Protein AF-A0A084JX73-F1 (afdb_monomer)

Solvent-accessible surface area (backbone atoms only — not comparable to full-atom values): 3913 Å² total; per-residue (Å²): 130,62,70,68,59,56,55,53,53,54,52,52,50,20,53,51,21,13,52,53,26,18,52,51,22,49,75,26,65,43,62,31,67,62,34,18,54,43,3,41,78,39,26,69,63,36,47,56,56,58,68,75,52,76,60,55,85,80,78,77,90,76,75,77,77,79,81,82,124

Secondary structure (DSSP, 8-state):
--HHHHHHHHHHHHHHHHHHHHHHHHHTTS-HHHHHHHHHHSHHHHHHHHHTPPP-PPP-TT-------

Radius of gyration: 18.71 Å; Cα contacts (8 Å, |Δi|>4): 75; chains: 1; bounding box: 45×21×64 Å

Foldseek 3Di:
DDPVVVVVVLQVQL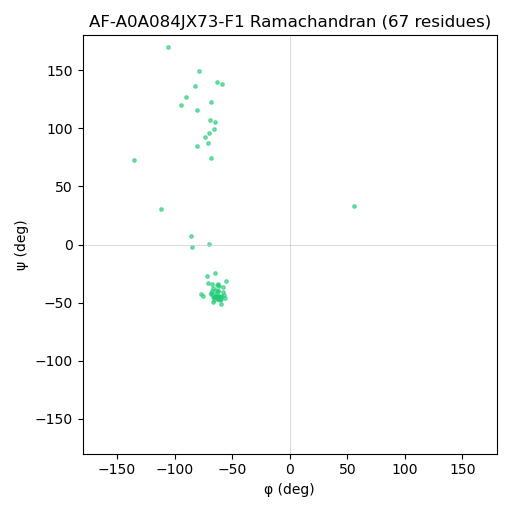QVLLVVQLVLCVVLVHHSNVLSVVCNVPSVVSVVVSVPDHRDDDDDPPPPPPPPD

Structure (mmCIF, N/CA/C/O backbone):
data_AF-A0A084JX73-F1
#
_entry.id   AF-A0A084JX73-F1
#
loop_
_atom_site.group_PDB
_atom_site.id
_atom_site.type_symbol
_atom_site.label_atom_id
_atom_site.label_alt_id
_atom_site.label_comp_id
_atom_site.label_asym_id
_atom_site.label_entity_id
_atom_site.label_seq_id
_atom_site.pdbx_PDB_ins_code
_atom_site.Cartn_x
_atom_site.Cartn_y
_atom_site.Cartn_z
_atom_site.occupancy
_atom_site.B_iso_or_equiv
_atom_site.auth_seq_id
_atom_site.auth_comp_id
_atom_site.auth_asym_id
_atom_site.auth_atom_id
_atom_site.pdbx_PDB_model_num
ATOM 1 N N . MET A 1 1 ? 18.704 3.207 -20.176 1.00 62.72 1 MET A N 1
ATOM 2 C CA . MET A 1 1 ? 17.815 2.418 -19.302 1.00 62.72 1 MET A CA 1
ATOM 3 C C . MET A 1 1 ? 16.598 2.100 -20.139 1.00 62.72 1 MET A C 1
ATOM 5 O O . MET A 1 1 ? 15.929 3.040 -20.546 1.00 62.72 1 MET A O 1
ATOM 9 N N . ASP A 1 2 ? 16.404 0.835 -20.501 1.00 85.19 2 ASP A N 1
ATOM 10 C CA . ASP A 1 2 ? 15.342 0.430 -21.426 1.00 85.19 2 ASP A CA 1
ATOM 11 C C . ASP A 1 2 ? 13.963 0.819 -20.888 1.00 85.19 2 ASP A C 1
ATOM 13 O O . ASP A 1 2 ? 13.678 0.643 -19.701 1.00 85.19 2 ASP A O 1
ATOM 17 N N . GLU A 1 3 ? 13.091 1.329 -21.756 1.00 84.19 3 GLU A N 1
ATOM 18 C CA . GLU A 1 3 ? 11.743 1.779 -21.380 1.00 84.19 3 GLU A CA 1
ATOM 19 C C . GLU A 1 3 ? 10.930 0.673 -20.682 1.00 84.19 3 GLU A C 1
ATOM 21 O O . GLU A 1 3 ? 10.170 0.943 -19.751 1.00 84.19 3 GLU A O 1
ATOM 26 N N . GLY A 1 4 ? 11.168 -0.594 -21.043 1.00 88.75 4 GLY A N 1
ATOM 27 C CA . GLY A 1 4 ? 10.545 -1.752 -20.396 1.00 88.75 4 GLY A CA 1
ATOM 28 C C . GLY A 1 4 ? 10.897 -1.898 -18.910 1.00 88.75 4 GLY A C 1
ATOM 29 O O . GLY A 1 4 ? 10.044 -2.280 -18.110 1.00 88.75 4 GLY A O 1
ATOM 30 N N . ILE A 1 5 ? 12.117 -1.534 -18.505 1.00 91.75 5 ILE A N 1
ATOM 31 C CA . ILE A 1 5 ? 12.555 -1.607 -17.102 1.00 91.75 5 ILE A CA 1
ATOM 32 C C . ILE A 1 5 ? 11.783 -0.591 -16.252 1.00 91.75 5 ILE A C 1
ATOM 34 O O . ILE A 1 5 ? 11.358 -0.905 -15.140 1.00 91.75 5 ILE A O 1
ATOM 38 N N . ILE A 1 6 ? 11.543 0.608 -16.789 1.00 90.31 6 ILE A N 1
ATOM 39 C CA . ILE A 1 6 ? 10.801 1.670 -16.097 1.00 90.31 6 ILE A CA 1
ATOM 40 C C . ILE A 1 6 ? 9.363 1.220 -15.814 1.00 90.31 6 ILE A C 1
ATOM 42 O O . ILE A 1 6 ? 8.873 1.387 -14.696 1.00 90.31 6 ILE A O 1
ATOM 46 N N . VAL A 1 7 ? 8.702 0.601 -16.795 1.00 90.12 7 VAL A N 1
ATOM 47 C CA . VAL A 1 7 ? 7.327 0.094 -16.656 1.00 90.12 7 VAL A CA 1
ATOM 48 C C . VAL A 1 7 ? 7.244 -0.997 -15.587 1.00 90.12 7 VAL A C 1
ATOM 50 O O . VAL A 1 7 ? 6.351 -0.963 -14.738 1.00 90.12 7 VAL A O 1
ATOM 53 N N . ILE A 1 8 ? 8.198 -1.932 -15.575 1.00 93.25 8 ILE A N 1
ATOM 54 C CA . ILE A 1 8 ? 8.252 -3.007 -14.576 1.00 93.25 8 ILE A CA 1
ATOM 55 C C . ILE A 1 8 ? 8.431 -2.429 -13.168 1.00 93.25 8 ILE A C 1
ATOM 57 O O . ILE A 1 8 ? 7.693 -2.801 -12.256 1.00 93.25 8 ILE A O 1
ATOM 61 N N . ILE A 1 9 ? 9.355 -1.480 -12.989 1.00 92.56 9 ILE A N 1
ATOM 62 C CA . ILE A 1 9 ? 9.594 -0.830 -11.692 1.00 92.56 9 ILE A CA 1
ATOM 63 C C . ILE A 1 9 ? 8.328 -0.120 -11.195 1.00 92.56 9 ILE A C 1
ATOM 65 O O . ILE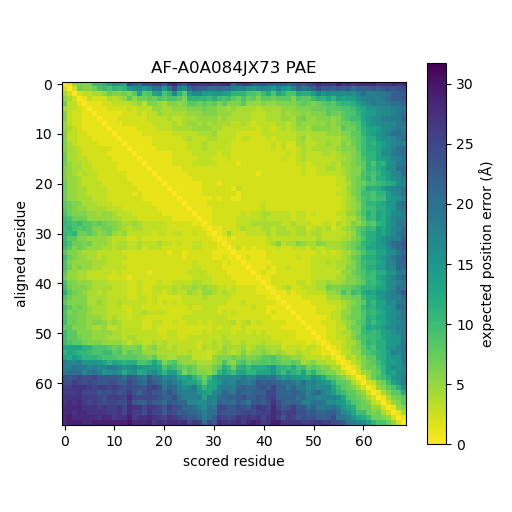 A 1 9 ? 7.954 -0.265 -10.030 1.00 92.56 9 ILE A O 1
ATOM 69 N N . GLN A 1 10 ? 7.633 0.612 -12.071 1.00 90.12 10 GLN A N 1
ATOM 70 C CA . GLN A 1 10 ? 6.384 1.285 -11.709 1.00 90.12 10 GLN A CA 1
ATOM 71 C C . GLN A 1 10 ? 5.295 0.296 -11.285 1.00 90.12 10 GLN A C 1
ATOM 73 O O . GLN A 1 10 ? 4.558 0.555 -10.331 1.00 90.12 10 GLN A O 1
ATOM 78 N N . LEU A 1 11 ? 5.195 -0.843 -11.966 1.00 93.06 11 LEU A N 1
ATOM 79 C CA . LEU A 1 11 ? 4.198 -1.864 -11.669 1.00 93.06 11 LEU A CA 1
ATOM 80 C C . LEU A 1 11 ? 4.473 -2.544 -10.321 1.00 93.06 11 LEU A C 1
ATOM 82 O O . LEU A 1 11 ? 3.560 -2.692 -9.506 1.00 93.06 11 LEU A O 1
ATOM 86 N N . VAL A 1 12 ? 5.740 -2.864 -10.041 1.00 94.88 12 VAL A N 1
ATOM 87 C CA . VAL A 1 12 ? 6.175 -3.398 -8.741 1.00 94.88 12 VAL A CA 1
ATOM 88 C C . VAL A 1 12 ? 5.848 -2.414 -7.620 1.00 94.88 12 VAL A C 1
ATOM 90 O O . VAL A 1 12 ? 5.270 -2.810 -6.610 1.00 94.88 12 VAL A O 1
ATOM 93 N N . LEU A 1 13 ? 6.134 -1.122 -7.805 1.00 93.25 13 LEU A N 1
ATOM 94 C CA . LEU A 1 13 ? 5.856 -0.099 -6.796 1.00 93.25 13 LEU A CA 1
ATOM 95 C C . LEU A 1 13 ? 4.357 0.015 -6.466 1.00 93.25 13 LEU A C 1
ATOM 97 O O . LEU A 1 13 ? 3.997 0.199 -5.303 1.00 93.25 13 LEU A O 1
ATOM 101 N N . ARG A 1 14 ? 3.469 -0.157 -7.453 1.00 93.06 14 ARG A N 1
ATOM 102 C CA . ARG A 1 14 ? 2.012 -0.190 -7.225 1.00 93.06 14 ARG A CA 1
ATOM 103 C C . ARG A 1 14 ? 1.563 -1.428 -6.460 1.00 93.06 14 ARG A C 1
ATOM 105 O O . ARG A 1 14 ? 0.735 -1.315 -5.560 1.00 93.06 14 ARG A O 1
ATOM 112 N N . ILE A 1 15 ? 2.109 -2.599 -6.790 1.00 94.94 15 ILE A N 1
ATOM 113 C CA . ILE A 1 15 ? 1.802 -3.844 -6.071 1.00 94.94 15 ILE A CA 1
ATOM 114 C C . ILE A 1 15 ? 2.254 -3.726 -4.614 1.00 94.94 15 ILE A C 1
ATOM 116 O O . ILE A 1 15 ? 1.480 -4.013 -3.702 1.00 94.94 15 ILE A O 1
ATOM 120 N N . VAL A 1 16 ? 3.476 -3.238 -4.385 1.00 94.69 16 VAL A N 1
ATOM 121 C CA . VAL A 1 16 ? 4.009 -3.010 -3.036 1.00 94.69 16 VAL A CA 1
ATOM 122 C C . VAL A 1 16 ? 3.135 -2.013 -2.276 1.00 94.69 16 VAL A C 1
ATOM 124 O O . VAL A 1 16 ? 2.733 -2.299 -1.149 1.00 94.69 16 VAL A O 1
ATOM 127 N N . GLY A 1 17 ? 2.765 -0.890 -2.897 1.00 92.81 17 GLY A N 1
ATOM 128 C CA . GLY A 1 17 ? 1.865 0.094 -2.294 1.00 92.81 17 GLY A CA 1
ATOM 129 C C . GLY A 1 17 ? 0.513 -0.501 -1.895 1.00 92.81 17 GLY A C 1
ATOM 130 O O . GLY A 1 17 ? 0.048 -0.269 -0.779 1.00 92.81 17 GLY A O 1
ATOM 131 N N . ALA A 1 18 ? -0.087 -1.327 -2.755 1.00 95.62 18 ALA A N 1
ATOM 132 C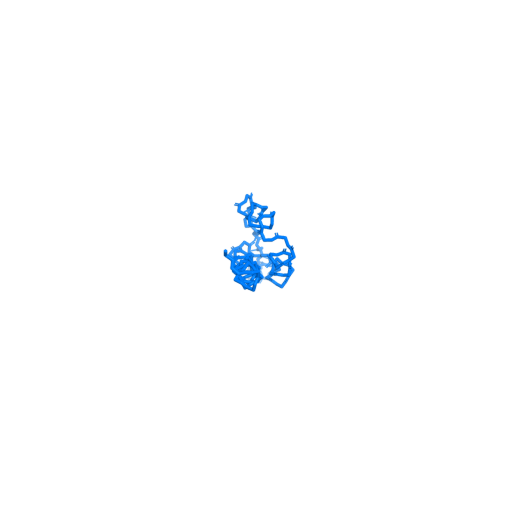 CA . ALA A 1 18 ? -1.346 -2.011 -2.472 1.00 95.62 18 ALA A CA 1
ATOM 133 C C . ALA A 1 18 ? -1.240 -2.960 -1.269 1.00 95.62 18 ALA A C 1
ATOM 135 O O . ALA A 1 18 ? -2.090 -2.937 -0.375 1.00 95.62 18 ALA A O 1
ATOM 136 N N . VAL A 1 19 ? -0.182 -3.774 -1.216 1.00 95.19 19 VAL A N 1
ATOM 137 C CA . VAL A 1 19 ? 0.043 -4.736 -0.128 1.00 95.19 19 VAL A CA 1
ATOM 138 C C . VAL A 1 19 ? 0.292 -4.014 1.195 1.00 95.19 19 VAL A C 1
ATOM 140 O O . VAL A 1 19 ? -0.355 -4.326 2.196 1.00 95.19 19 VAL A O 1
ATOM 143 N N . VAL A 1 20 ? 1.177 -3.014 1.202 1.00 94.31 20 VAL A N 1
ATOM 144 C CA . VAL A 1 20 ? 1.508 -2.237 2.405 1.00 94.3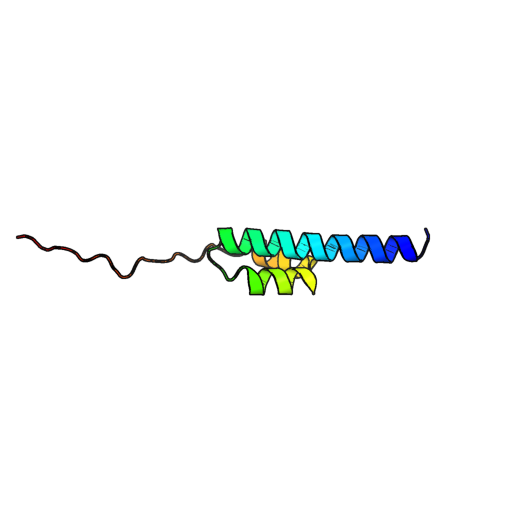1 20 VAL A CA 1
ATOM 145 C C . VAL A 1 20 ? 0.276 -1.500 2.930 1.00 94.31 20 VAL A C 1
ATOM 147 O O . VAL A 1 20 ? -0.025 -1.592 4.120 1.00 94.31 20 VAL A O 1
ATOM 150 N N . CYS A 1 21 ? -0.489 -0.832 2.060 1.00 95.25 21 CYS A N 1
ATOM 151 C CA . CYS A 1 21 ? -1.698 -0.117 2.473 1.00 95.25 21 CYS A CA 1
ATOM 152 C C . CYS A 1 21 ? -2.799 -1.072 2.960 1.00 95.25 21 CYS A C 1
ATOM 154 O O . CYS A 1 21 ? -3.473 -0.775 3.944 1.00 95.25 21 CYS A O 1
ATOM 156 N N . SER A 1 22 ? -2.962 -2.242 2.334 1.00 95.62 22 SER A N 1
ATOM 157 C CA . SER A 1 22 ? -3.920 -3.263 2.781 1.00 95.62 22 SER A CA 1
ATOM 158 C C . SER A 1 22 ? -3.569 -3.814 4.166 1.00 95.62 22 SER A C 1
ATOM 160 O O . SER A 1 22 ? -4.433 -3.899 5.040 1.00 95.62 22 SER A O 1
ATOM 162 N N . ASN A 1 23 ? -2.293 -4.128 4.405 1.00 94.94 23 ASN A N 1
ATOM 163 C CA . ASN A 1 23 ? -1.831 -4.630 5.699 1.00 94.94 23 ASN A CA 1
ATOM 164 C C . ASN A 1 23 ? -1.955 -3.565 6.790 1.00 94.94 23 ASN A C 1
ATOM 166 O O . ASN A 1 23 ? -2.519 -3.834 7.850 1.00 94.94 23 ASN A O 1
ATOM 170 N N . LYS A 1 24 ? -1.536 -2.328 6.503 1.00 93.69 24 LYS A N 1
ATOM 171 C CA . LYS A 1 24 ? -1.664 -1.219 7.451 1.00 93.69 24 LYS A CA 1
ATOM 172 C C . LYS A 1 24 ? -3.125 -0.903 7.770 1.00 93.69 24 LYS A C 1
ATOM 174 O O . LYS A 1 24 ? -3.458 -0.598 8.909 1.00 93.69 24 LYS A O 1
ATOM 179 N N 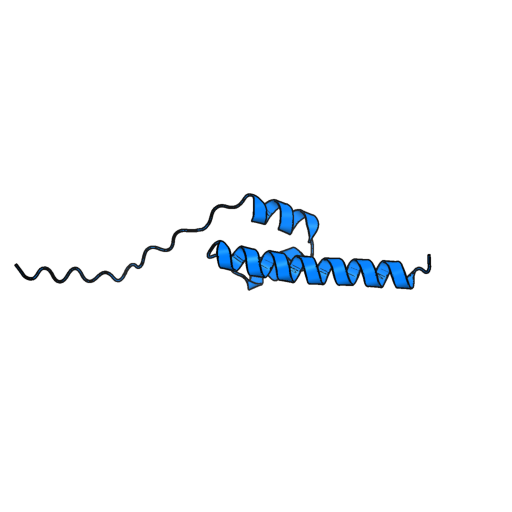. ALA A 1 25 ? -4.028 -1.039 6.802 1.00 94.06 25 ALA A N 1
ATOM 180 C CA . ALA A 1 25 ? -5.454 -0.867 7.049 1.00 94.06 25 ALA A CA 1
ATOM 181 C C . ALA A 1 25 ? -6.004 -1.912 8.020 1.00 94.06 25 ALA A C 1
ATOM 183 O O . ALA A 1 25 ? -6.806 -1.551 8.879 1.00 94.06 25 ALA A O 1
ATOM 184 N N . LYS A 1 26 ? -5.551 -3.169 7.932 1.00 92.88 26 LYS A N 1
ATOM 185 C CA . LYS A 1 26 ? -5.930 -4.218 8.892 1.00 92.88 26 LYS A CA 1
ATOM 186 C C . LYS A 1 26 ? -5.454 -3.884 10.303 1.00 92.88 26 LYS A C 1
ATOM 188 O O . LYS A 1 26 ? -6.256 -3.971 11.225 1.00 92.88 26 LYS A O 1
ATOM 193 N N . GLU A 1 27 ? -4.209 -3.427 10.459 1.00 92.06 27 GLU A N 1
ATOM 194 C CA . GLU A 1 27 ? -3.679 -2.966 11.757 1.00 92.06 27 GLU A CA 1
ATOM 195 C C . GLU A 1 27 ? -4.517 -1.826 12.350 1.00 92.06 27 GLU A C 1
ATOM 197 O O . GLU A 1 27 ? -4.739 -1.760 13.556 1.00 92.06 27 GLU A O 1
ATOM 202 N N . LEU A 1 28 ? -5.017 -0.931 11.496 1.00 92.00 28 LEU A N 1
ATOM 203 C CA . LEU A 1 28 ? -5.832 0.209 11.905 1.00 92.00 28 LEU A CA 1
ATOM 204 C C . LEU A 1 28 ? -7.333 -0.110 12.032 1.00 92.00 28 LEU A C 1
ATOM 206 O O . LEU A 1 28 ? -8.121 0.820 12.220 1.00 92.00 28 LEU A O 1
ATOM 210 N N . ASN A 1 29 ? -7.745 -1.381 11.923 1.00 91.00 29 ASN A N 1
ATOM 211 C CA . ASN A 1 29 ? -9.149 -1.821 11.901 1.00 91.00 29 ASN A CA 1
ATOM 212 C C . ASN A 1 29 ? -10.006 -1.161 10.798 1.00 91.00 29 ASN A C 1
ATOM 214 O O . ASN A 1 29 ? -11.206 -0.935 10.966 1.00 91.00 29 ASN A O 1
ATOM 218 N N . ARG A 1 30 ? -9.398 -0.853 9.648 1.00 89.38 30 ARG A N 1
ATOM 219 C CA . ARG A 1 30 ? -10.029 -0.246 8.463 1.00 89.38 30 ARG A CA 1
ATOM 220 C C . ARG A 1 30 ? -10.218 -1.268 7.335 1.00 89.38 30 ARG A C 1
ATOM 222 O O . ARG A 1 30 ? -9.690 -2.376 7.371 1.00 89.38 30 ARG A O 1
ATOM 229 N N . SER A 1 31 ? -10.965 -0.881 6.297 1.00 91.69 31 SER A N 1
ATOM 230 C CA . SER A 1 31 ? -11.207 -1.729 5.119 1.00 91.69 31 SER A CA 1
ATOM 231 C C . SER A 1 31 ? -9.918 -2.012 4.339 1.00 91.69 31 SER A C 1
ATOM 233 O O . SER A 1 31 ? -9.421 -1.157 3.605 1.00 91.69 31 SER A O 1
ATOM 235 N N . ALA A 1 32 ? -9.404 -3.236 4.465 1.00 92.94 32 ALA A N 1
ATOM 236 C CA . ALA A 1 32 ? -8.203 -3.688 3.766 1.00 92.94 32 ALA A CA 1
ATOM 237 C C . ALA A 1 32 ? -8.333 -3.585 2.236 1.00 92.94 32 ALA A C 1
ATOM 239 O O . ALA A 1 32 ? -7.403 -3.153 1.562 1.00 92.94 32 ALA A O 1
ATOM 240 N N . GLY A 1 33 ? -9.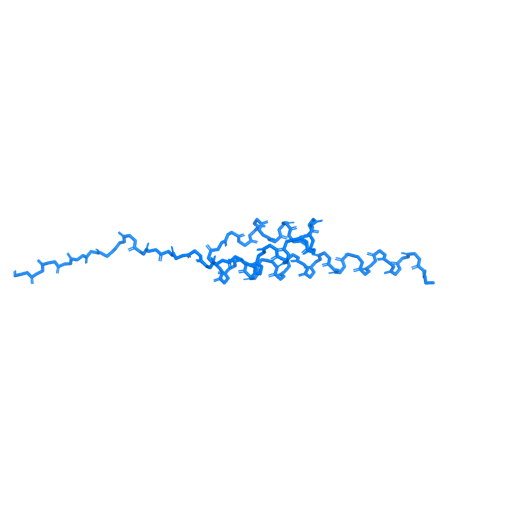507 -3.932 1.694 1.00 90.88 33 GLY A N 1
ATOM 241 C CA . GLY A 1 33 ? -9.775 -3.877 0.254 1.00 90.88 33 GLY A CA 1
ATOM 242 C C . GLY A 1 33 ? -9.758 -2.451 -0.301 1.00 90.88 33 GLY A C 1
ATOM 243 O O . GLY A 1 33 ? -9.113 -2.199 -1.316 1.00 90.88 33 GLY A O 1
ATOM 244 N N . GLY A 1 34 ? -10.399 -1.503 0.396 1.00 92.50 34 GLY A N 1
ATOM 245 C CA . GLY A 1 34 ? -10.432 -0.100 -0.032 1.00 92.50 34 GLY A CA 1
ATOM 246 C C . GLY A 1 34 ? -9.048 0.553 -0.006 1.00 92.50 34 GLY A C 1
ATOM 247 O O . GLY A 1 34 ? -8.643 1.195 -0.973 1.00 92.50 34 GLY A O 1
ATOM 248 N N . TRP A 1 35 ? -8.285 0.327 1.066 1.00 94.12 35 TRP A N 1
ATOM 249 C CA . TRP A 1 35 ? -6.920 0.846 1.184 1.00 94.12 35 TRP A CA 1
ATOM 250 C C . TRP A 1 35 ? -5.926 0.152 0.252 1.00 94.12 35 TRP A C 1
ATOM 252 O O . TRP A 1 35 ? -5.020 0.809 -0.251 1.00 94.12 35 TRP A O 1
ATOM 262 N N . GLY A 1 36 ? -6.107 -1.141 -0.032 1.00 93.75 36 GLY A N 1
ATOM 263 C CA . GLY A 1 36 ? -5.299 -1.859 -1.016 1.00 93.75 36 GLY A CA 1
ATOM 264 C C . GLY A 1 36 ? -5.500 -1.329 -2.437 1.00 93.75 36 GLY A C 1
ATOM 265 O O . GLY A 1 36 ? -4.526 -1.058 -3.135 1.00 93.75 36 GLY A O 1
ATOM 266 N N . PHE A 1 37 ? -6.750 -1.092 -2.847 1.00 94.06 37 PHE A N 1
ATOM 267 C CA . PHE A 1 37 ? -7.047 -0.474 -4.143 1.00 94.06 37 PHE A CA 1
ATOM 268 C C . PHE A 1 37 ? -6.491 0.955 -4.233 1.00 94.06 37 PHE A C 1
ATOM 270 O O . PHE A 1 37 ? -5.848 1.314 -5.220 1.00 94.06 37 PHE A O 1
ATOM 277 N N . PHE A 1 38 ? -6.661 1.756 -3.176 1.00 93.62 38 PHE A N 1
ATOM 278 C CA . PHE A 1 38 ? -6.116 3.113 -3.132 1.00 93.62 38 PHE A CA 1
ATOM 279 C C . PHE A 1 38 ? -4.578 3.123 -3.202 1.00 93.62 38 PHE A C 1
ATOM 281 O O . PHE A 1 38 ? -4.003 3.912 -3.951 1.00 93.62 38 PHE A O 1
ATOM 288 N N . GLY A 1 39 ? -3.915 2.187 -2.513 1.00 92.69 39 GLY A N 1
ATOM 289 C CA . GLY A 1 39 ? -2.466 1.973 -2.583 1.00 92.69 39 GLY A CA 1
ATOM 290 C C . GLY A 1 39 ? -1.956 1.501 -3.946 1.00 92.69 39 GLY A C 1
ATOM 291 O O . GLY A 1 39 ? -0.808 1.766 -4.284 1.00 92.69 39 GLY A O 1
ATOM 292 N N . PHE A 1 40 ? -2.793 0.858 -4.761 1.00 93.31 40 PHE A N 1
ATOM 293 C CA . PHE A 1 40 ? -2.438 0.490 -6.132 1.00 93.31 40 PHE A CA 1
ATOM 294 C C . PHE A 1 40 ? -2.499 1.687 -7.095 1.00 93.31 40 PHE A C 1
ATOM 296 O O . PHE A 1 40 ? -1.618 1.856 -7.939 1.00 93.31 40 PHE A O 1
ATOM 303 N N . ILE A 1 41 ? -3.540 2.520 -6.977 1.00 93.94 41 ILE A N 1
ATOM 304 C CA . ILE A 1 41 ? -3.761 3.680 -7.856 1.00 93.94 41 ILE A CA 1
ATOM 305 C C . ILE A 1 41 ? -2.814 4.830 -7.507 1.00 93.94 41 ILE A C 1
ATOM 307 O O . ILE A 1 41 ? -2.227 5.441 -8.400 1.00 93.94 41 ILE A O 1
ATOM 311 N N . SER A 1 42 ? -2.653 5.119 -6.215 1.00 93.69 42 SER A N 1
ATOM 312 C CA . SER A 1 42 ? -1.813 6.208 -5.723 1.00 93.69 42 SER A CA 1
ATOM 313 C C . SER A 1 42 ? -0.949 5.747 -4.541 1.00 93.69 42 SER A C 1
ATOM 315 O O . SER A 1 42 ? -1.209 6.119 -3.396 1.00 93.69 42 SER A O 1
ATOM 317 N N . PRO A 1 43 ? 0.093 4.931 -4.796 1.00 88.75 43 PRO A N 1
ATOM 318 C CA . PRO A 1 43 ? 0.897 4.299 -3.749 1.00 88.75 43 PRO A CA 1
ATOM 319 C C . PRO A 1 43 ? 1.506 5.300 -2.767 1.00 88.75 43 PRO A C 1
ATOM 321 O O . PRO A 1 43 ? 1.404 5.109 -1.559 1.00 88.75 43 PRO A O 1
ATOM 324 N N . ILE A 1 44 ? 2.093 6.394 -3.258 1.00 91.31 44 ILE A N 1
ATOM 325 C CA . ILE A 1 44 ? 2.758 7.386 -2.400 1.00 91.31 44 ILE A CA 1
ATOM 326 C C . ILE A 1 44 ? 1.744 8.106 -1.503 1.00 91.31 44 ILE A C 1
ATOM 328 O O . ILE A 1 44 ? 1.935 8.163 -0.288 1.00 91.31 44 ILE A O 1
ATOM 332 N N . LEU A 1 45 ? 0.646 8.617 -2.075 1.00 92.12 45 LEU A N 1
ATOM 333 C CA . LEU A 1 45 ? -0.370 9.334 -1.300 1.00 92.12 45 LEU A CA 1
ATOM 334 C C . LEU A 1 45 ? -1.059 8.407 -0.299 1.00 92.12 45 LEU A C 1
ATOM 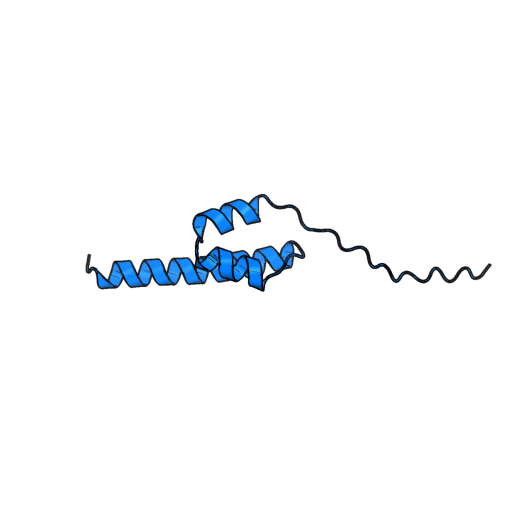336 O O . LEU A 1 45 ? -1.245 8.792 0.852 1.00 92.12 45 LEU A O 1
ATOM 340 N N . ALA A 1 46 ? -1.390 7.182 -0.709 1.00 92.69 46 ALA A N 1
ATOM 341 C CA . ALA A 1 46 ? -2.016 6.195 0.159 1.00 92.69 46 ALA A CA 1
ATOM 342 C C . ALA A 1 46 ? -1.121 5.830 1.347 1.00 92.69 46 ALA A C 1
ATOM 344 O O . ALA A 1 46 ? -1.606 5.811 2.477 1.00 92.69 46 ALA A O 1
ATOM 345 N N . MET A 1 47 ? 0.177 5.601 1.109 1.00 91.00 47 MET A N 1
ATOM 346 C CA . MET A 1 47 ? 1.142 5.279 2.161 1.00 91.00 47 MET A CA 1
ATOM 347 C C . MET A 1 47 ? 1.281 6.415 3.172 1.00 91.00 47 MET A C 1
ATOM 349 O O . MET A 1 47 ? 1.219 6.162 4.371 1.00 91.00 47 MET A O 1
ATOM 353 N N . ILE A 1 48 ? 1.418 7.660 2.709 1.00 93.50 48 ILE A N 1
ATOM 354 C CA . ILE A 1 48 ? 1.477 8.832 3.594 1.00 93.50 48 ILE A CA 1
ATOM 355 C C . ILE A 1 48 ? 0.185 8.922 4.408 1.00 93.50 48 ILE A C 1
ATOM 357 O O . ILE A 1 48 ? 0.216 8.981 5.635 1.00 93.50 48 ILE A O 1
ATOM 361 N N . TRP A 1 49 ? -0.961 8.868 3.733 1.00 93.50 49 TRP A N 1
ATOM 362 C CA . TRP A 1 49 ? -2.262 9.051 4.361 1.00 93.50 49 TRP A CA 1
ATOM 363 C C . TRP A 1 49 ? -2.542 8.004 5.439 1.00 93.50 49 TRP A C 1
ATOM 365 O O . TRP A 1 49 ? -2.943 8.346 6.550 1.00 93.50 49 TRP A O 1
ATOM 375 N N . ILE A 1 50 ? -2.304 6.726 5.140 1.00 93.06 50 ILE A N 1
ATOM 376 C CA . ILE A 1 50 ? -2.566 5.646 6.090 1.00 93.06 50 ILE A CA 1
ATOM 377 C C . ILE A 1 50 ? -1.564 5.631 7.247 1.00 93.06 50 ILE A C 1
ATO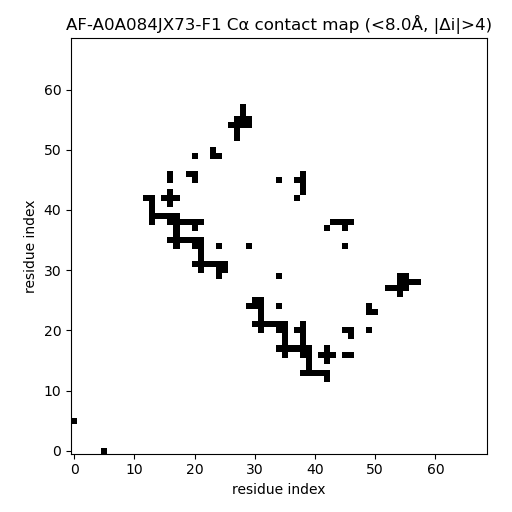M 379 O O . ILE A 1 50 ? -1.910 5.202 8.344 1.00 93.06 50 ILE A O 1
ATOM 383 N N . HIS A 1 51 ? -0.344 6.134 7.042 1.00 91.44 51 HIS A N 1
ATOM 384 C CA . HIS A 1 51 ? 0.666 6.200 8.095 1.00 91.44 51 HIS A CA 1
ATOM 385 C C . HIS A 1 51 ? 0.290 7.193 9.202 1.00 91.44 51 HIS A C 1
ATOM 387 O O . HIS A 1 51 ? 0.553 6.935 10.373 1.00 91.44 51 HIS A O 1
ATOM 393 N N . PHE A 1 52 ? -0.379 8.295 8.850 1.00 93.31 52 PHE A N 1
ATOM 394 C CA . PHE A 1 52 ? -0.845 9.298 9.815 1.00 93.31 52 PHE A CA 1
ATOM 395 C C . PHE A 1 52 ? -2.205 8.971 10.447 1.00 93.31 52 PHE A C 1
ATOM 397 O O . PHE A 1 52 ? -2.692 9.707 11.309 1.00 93.31 52 PHE A O 1
ATOM 404 N N . MET A 1 53 ? -2.843 7.873 10.046 1.00 91.81 53 MET A N 1
ATOM 405 C CA . MET A 1 53 ? -4.139 7.486 10.586 1.00 91.81 53 MET A CA 1
ATOM 406 C C . MET A 1 53 ? -4.015 6.744 11.910 1.00 91.81 53 MET A C 1
ATOM 408 O O . MET A 1 53 ? -3.232 5.812 12.063 1.00 91.81 53 MET A O 1
ATOM 412 N N . LYS A 1 54 ? -4.883 7.113 12.856 1.00 88.94 54 LYS A N 1
ATOM 413 C CA . LYS A 1 54 ? -5.072 6.364 14.100 1.00 88.94 54 LYS A CA 1
ATOM 414 C C . LYS A 1 54 ? -5.958 5.128 13.873 1.00 88.94 54 LYS A C 1
ATOM 416 O O . LYS A 1 54 ? -6.840 5.165 12.995 1.00 88.94 54 LYS A O 1
ATOM 421 N N . PRO A 1 55 ? -5.738 4.051 14.651 1.00 89.38 55 PRO A N 1
ATOM 422 C CA . PRO A 1 55 ? -6.579 2.864 14.616 1.00 89.38 55 PRO A CA 1
ATOM 423 C C . PRO A 1 55 ? -8.001 3.212 15.052 1.00 89.38 55 PRO A C 1
ATOM 425 O O . PRO A 1 55 ? -8.206 3.998 15.978 1.00 89.38 55 PRO A O 1
ATOM 428 N N . ILE A 1 56 ? -8.987 2.633 14.370 1.00 86.75 56 ILE A N 1
ATOM 429 C CA . ILE A 1 56 ? -10.388 2.748 14.769 1.00 86.75 56 ILE A CA 1
ATOM 430 C C . ILE A 1 56 ? -10.619 1.733 15.891 1.00 86.75 56 ILE A C 1
ATOM 432 O O . ILE A 1 56 ? -10.485 0.528 15.674 1.00 86.75 56 ILE A O 1
ATOM 436 N N . MET A 1 57 ? -10.934 2.210 17.097 1.00 83.56 57 MET A N 1
ATOM 437 C CA . MET A 1 57 ? -11.359 1.326 18.183 1.00 83.56 57 MET A CA 1
ATOM 438 C C . MET A 1 57 ? -12.728 0.741 17.842 1.00 83.56 57 MET A C 1
ATOM 440 O O . MET A 1 57 ? -13.680 1.484 17.606 1.00 83.56 57 MET A O 1
ATOM 444 N N . LYS A 1 58 ? -12.810 -0.589 17.807 1.00 75.50 58 LYS A N 1
ATOM 445 C CA . LYS A 1 58 ? -14.079 -1.311 17.776 1.00 75.50 58 LYS A CA 1
ATOM 446 C C . LYS A 1 58 ? -14.433 -1.672 19.211 1.00 75.50 58 LYS A C 1
ATOM 448 O O . LYS A 1 58 ? -13.650 -2.345 19.874 1.00 75.50 58 LYS A O 1
ATOM 453 N N . TRP A 1 59 ? -15.575 -1.191 19.674 1.00 74.31 59 TRP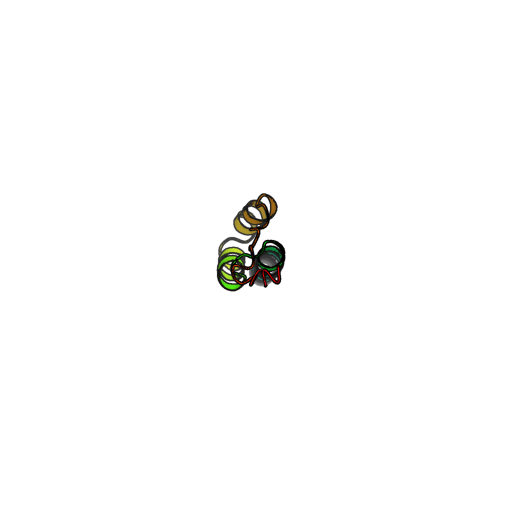 A N 1
ATOM 454 C CA . TRP A 1 59 ? -16.158 -1.610 20.940 1.00 74.31 59 TRP A CA 1
ATOM 455 C C . TRP A 1 59 ? -17.067 -2.800 20.646 1.00 74.31 59 TRP A C 1
ATOM 457 O O . TRP A 1 59 ? -17.901 -2.716 19.745 1.00 74.31 59 TRP A O 1
ATOM 467 N N . ASP A 1 60 ? -16.877 -3.916 21.347 1.00 72.94 60 ASP A N 1
ATOM 468 C CA . ASP A 1 60 ? -17.796 -5.047 21.244 1.00 72.94 60 ASP A CA 1
ATOM 469 C C . ASP A 1 60 ? -19.132 -4.655 21.887 1.00 72.94 60 ASP A C 1
ATOM 471 O O . ASP A 1 60 ? -19.252 -4.567 23.106 1.00 72.94 60 ASP A O 1
ATOM 475 N N . GLU A 1 61 ? -20.153 -4.419 21.062 1.00 68.56 61 GLU A N 1
ATOM 476 C CA . GLU A 1 61 ? -21.497 -4.009 21.505 1.00 68.56 61 GLU A CA 1
ATOM 477 C C . GLU A 1 61 ? -22.276 -5.128 22.234 1.00 68.56 61 GLU A C 1
ATOM 479 O O . GLU A 1 61 ? -23.401 -4.914 22.672 1.00 68.56 61 GLU A O 1
ATOM 484 N N . ASN A 1 62 ? -21.691 -6.321 22.406 1.00 67.81 62 ASN A N 1
ATOM 485 C CA . ASN A 1 62 ? -22.363 -7.510 22.950 1.00 67.81 62 ASN A CA 1
ATOM 486 C C . ASN A 1 62 ? -21.864 -7.943 24.338 1.00 67.81 62 ASN A C 1
ATOM 488 O O . ASN A 1 62 ? -21.900 -9.133 24.665 1.00 67.81 62 ASN A O 1
ATOM 492 N N . ILE A 1 63 ? -21.416 -7.013 25.184 1.00 70.06 63 ILE A N 1
ATOM 493 C CA . ILE A 1 63 ? -21.187 -7.335 26.597 1.00 70.06 63 ILE A CA 1
ATOM 494 C C . ILE A 1 63 ? -22.558 -7.463 27.273 1.00 70.06 63 ILE A C 1
ATOM 496 O O . ILE A 1 63 ? -23.140 -6.484 27.733 1.00 70.06 63 ILE A O 1
ATOM 500 N N . LYS A 1 64 ? -23.098 -8.687 27.316 1.00 71.44 64 LYS A N 1
ATOM 501 C CA . LYS A 1 64 ? -24.186 -9.032 28.235 1.00 71.44 64 LYS A CA 1
ATOM 502 C C . LYS A 1 64 ? -23.620 -8.938 29.647 1.00 71.44 64 LYS A C 1
ATOM 504 O O . LYS A 1 64 ? -22.922 -9.847 30.089 1.00 71.44 64 LYS A O 1
ATOM 509 N N . ILE A 1 65 ? -23.878 -7.824 30.320 1.00 75.38 65 ILE A N 1
ATOM 510 C CA . ILE A 1 65 ? -23.651 -7.712 31.757 1.00 75.38 65 ILE A CA 1
ATOM 511 C C . ILE A 1 65 ? -24.717 -8.609 32.396 1.00 75.38 65 ILE A C 1
ATOM 513 O O . ILE A 1 65 ? -25.886 -8.241 32.467 1.00 75.38 65 ILE A O 1
ATOM 517 N N . ASP A 1 66 ? -24.349 -9.852 32.715 1.00 72.62 66 ASP A N 1
ATOM 518 C CA . ASP A 1 66 ? -25.180 -10.736 33.535 1.00 72.62 66 ASP A CA 1
ATOM 519 C C . ASP A 1 66 ? -25.136 -10.168 34.956 1.00 72.62 66 ASP A C 1
ATOM 521 O O . ASP A 1 66 ? -24.258 -10.508 35.748 1.00 72.62 66 ASP A O 1
ATOM 525 N N . ASP A 1 67 ? -26.039 -9.228 35.239 1.00 67.56 67 ASP A N 1
ATOM 526 C CA . ASP A 1 67 ? -26.302 -8.710 36.581 1.00 67.56 67 ASP A CA 1
ATOM 527 C C . ASP A 1 67 ? -26.953 -9.824 37.414 1.00 67.56 67 ASP A C 1
ATOM 529 O O . ASP A 1 67 ? -28.156 -9.828 37.679 1.00 67.56 67 ASP A O 1
ATOM 533 N N . LYS A 1 68 ? -26.157 -10.813 37.824 1.00 65.25 68 LYS A N 1
ATOM 534 C CA . LYS A 1 68 ? -26.520 -11.689 38.938 1.00 65.25 68 LYS A CA 1
ATOM 535 C C . LYS A 1 68 ? -26.195 -10.969 40.238 1.00 65.25 68 LYS A C 1
ATOM 537 O O . LYS A 1 68 ? -25.108 -11.132 40.792 1.00 65.25 68 LYS A O 1
ATOM 542 N N . ILE A 1 69 ? -27.153 -10.145 40.658 1.00 60.44 69 ILE A N 1
ATOM 543 C CA . ILE A 1 69 ? -27.335 -9.690 42.043 1.00 60.44 69 ILE A CA 1
ATOM 544 C C . ILE A 1 69 ? -28.043 -10.801 42.820 1.00 60.44 69 ILE A C 1
ATOM 546 O O . ILE A 1 69 ? -29.042 -11.338 42.289 1.00 60.44 69 ILE A O 1
#

pLDDT: mean 87.85, std 9.34, range [60.44, 95.62]

Sequence (69 aa):
MDEGIIVIIQLVLRIVGAVVCSNKAKELNRSAGGWGFFGFISPILAMIWIHFMKPIMKWDENIKIDDKI

Mean predicted aligned error: 7.71 Å

Organism: Nonlabens ulvanivorans (NCBI:txid906888)